Protein AF-A0A6J7HRI7-F1 (afdb_monomer_lite)

pLDDT: mean 95.64, std 3.73, range [72.38, 98.38]

Radius of gyration: 12.29 Å; chains: 1; bounding box: 35×19×25 Å

Sequence (67 aa):
METLSTYLARGRHHSATASALGVHVNTLYQRLDAIDRLIGTQWRDPDNALDLQVLMRLRRSADLLGL

Secondary structure (DSSP, 8-state):
-HHHHHHHHTTT-HHHHHHHTTS-HHHHHHHHHHHHHHH-SGGGSHHHHHHHHHHHHHHHHHHHTT-

Structure (mmCIF, N/CA/C/O backbone):
data_AF-A0A6J7HRI7-F1
#
_entry.id   AF-A0A6J7HRI7-F1
#
loop_
_atom_site.group_PDB
_atom_site.id
_atom_site.type_symbol
_atom_site.label_atom_id
_atom_site.label_alt_id
_atom_site.label_comp_id
_atom_site.label_asym_id
_atom_site.label_entity_id
_atom_site.label_seq_id
_atom_site.pdbx_PDB_ins_code
_atom_site.Cartn_x
_atom_site.Cartn_y
_atom_site.Cartn_z
_atom_site.occupancy
_atom_site.B_iso_or_equiv
_atom_site.auth_seq_id
_atom_site.auth_comp_id
_atom_site.auth_asym_id
_atom_site.auth_atom_id
_atom_site.pdbx_PDB_model_num
ATOM 1 N N . MET A 1 1 ? -4.296 3.874 -0.314 1.00 72.38 1 MET A N 1
ATOM 2 C CA . MET A 1 1 ? -4.821 2.486 -0.318 1.00 72.38 1 MET A CA 1
ATOM 3 C C . MET A 1 1 ? -4.458 1.722 -1.589 1.00 72.38 1 MET A C 1
ATOM 5 O O . MET A 1 1 ? -4.099 0.557 -1.481 1.00 72.38 1 MET A O 1
ATOM 9 N N . GLU A 1 2 ? -4.484 2.352 -2.770 1.00 92.19 2 GLU A N 1
ATOM 10 C CA . GLU A 1 2 ? -4.227 1.681 -4.056 1.00 92.19 2 GLU A CA 1
ATOM 11 C C . GLU A 1 2 ? -2.925 0.859 -4.095 1.00 92.19 2 GLU A C 1
ATOM 13 O O . GLU A 1 2 ? -2.982 -0.328 -4.415 1.00 92.19 2 GLU A O 1
ATOM 18 N N . THR A 1 3 ? -1.786 1.432 -3.679 1.00 96.38 3 THR A N 1
ATOM 19 C CA . THR A 1 3 ? -0.491 0.723 -3.652 1.00 96.38 3 THR A CA 1
ATOM 20 C C . THR A 1 3 ? -0.546 -0.571 -2.841 1.00 96.38 3 THR A C 1
ATOM 22 O O . THR A 1 3 ? -0.182 -1.624 -3.354 1.00 96.38 3 THR A O 1
ATOM 25 N N . LEU A 1 4 ? -1.032 -0.508 -1.597 1.00 95.38 4 LEU A N 1
ATOM 26 C CA . LEU A 1 4 ? -1.094 -1.666 -0.703 1.00 95.38 4 LEU A CA 1
ATOM 27 C C . LEU A 1 4 ? -2.096 -2.711 -1.213 1.00 95.38 4 LEU A C 1
ATOM 29 O O . LEU A 1 4 ? -1.770 -3.891 -1.291 1.00 95.38 4 LEU A O 1
ATOM 33 N N . SER A 1 5 ? -3.275 -2.272 -1.662 1.00 95.06 5 SER A N 1
ATOM 34 C CA . SER A 1 5 ? -4.285 -3.176 -2.223 1.00 95.06 5 SER A CA 1
ATOM 35 C C . SER A 1 5 ? -3.792 -3.897 -3.483 1.00 95.06 5 SER A C 1
ATOM 37 O O . SER A 1 5 ? -4.018 -5.096 -3.635 1.00 95.06 5 SER A O 1
ATOM 39 N N . THR A 1 6 ? -3.060 -3.198 -4.357 1.00 96.75 6 THR A N 1
ATOM 40 C CA . THR A 1 6 ? -2.483 -3.775 -5.577 1.00 96.75 6 THR A CA 1
ATOM 41 C C . THR A 1 6 ? -1.339 -4.719 -5.238 1.00 96.75 6 THR A C 1
ATOM 43 O O . THR A 1 6 ? -1.277 -5.817 -5.782 1.00 96.75 6 THR A O 1
ATOM 46 N N . TYR A 1 7 ? -0.478 -4.337 -4.293 1.00 97.56 7 TYR A N 1
ATOM 47 C CA . TYR A 1 7 ? 0.623 -5.171 -3.818 1.00 97.56 7 TYR A CA 1
ATOM 48 C C . TYR A 1 7 ? 0.135 -6.511 -3.261 1.00 97.56 7 TYR A C 1
ATOM 50 O O . TYR A 1 7 ? 0.608 -7.568 -3.682 1.00 97.56 7 TYR A O 1
ATOM 58 N N . LEU A 1 8 ? -0.869 -6.482 -2.379 1.00 95.69 8 LEU A N 1
ATOM 59 C CA . LEU A 1 8 ? -1.482 -7.689 -1.823 1.00 95.69 8 LEU A CA 1
ATOM 60 C C . LEU A 1 8 ? -2.212 -8.502 -2.906 1.00 95.69 8 LEU A C 1
ATOM 62 O O . LEU A 1 8 ? -2.041 -9.716 -2.991 1.00 95.69 8 LEU A O 1
ATOM 66 N N . ALA A 1 9 ? -2.955 -7.848 -3.807 1.00 94.94 9 ALA A N 1
ATOM 67 C CA . ALA A 1 9 ? -3.640 -8.521 -4.915 1.00 94.94 9 ALA A CA 1
ATOM 68 C C . ALA A 1 9 ? -2.686 -9.205 -5.911 1.00 94.94 9 ALA A C 1
ATOM 70 O O . ALA A 1 9 ? -3.068 -10.193 -6.536 1.00 94.94 9 ALA A O 1
ATOM 71 N N . ARG A 1 10 ? -1.451 -8.710 -6.049 1.00 96.62 10 ARG A N 1
ATOM 72 C CA . ARG A 1 10 ? -0.389 -9.301 -6.878 1.00 96.62 10 ARG A CA 1
ATOM 73 C C . ARG A 1 10 ? 0.5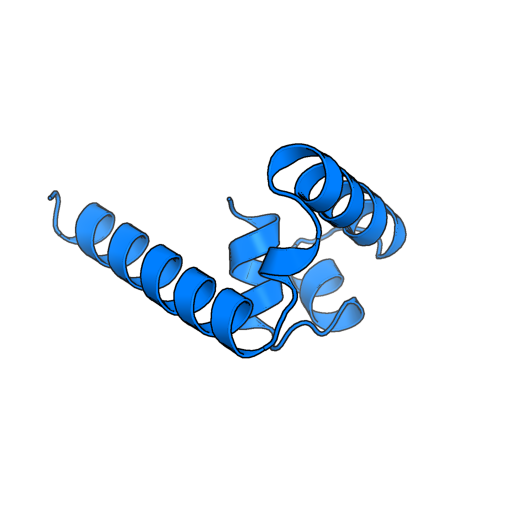14 -10.259 -6.096 1.00 96.62 10 ARG A C 1
ATOM 75 O O . ARG A 1 10 ? 1.646 -10.488 -6.508 1.00 96.62 10 ARG A O 1
ATOM 82 N N . GLY A 1 11 ? 0.058 -10.790 -4.960 1.00 94.25 11 GLY A N 1
ATOM 83 C CA . GLY A 1 11 ? 0.810 -11.779 -4.183 1.00 94.25 11 GLY A CA 1
ATOM 84 C C . GLY A 1 11 ? 2.116 -11.239 -3.596 1.00 94.25 11 GLY A C 1
ATOM 85 O O . GLY A 1 11 ? 3.030 -12.015 -3.340 1.00 94.25 11 GLY A O 1
ATOM 86 N N . ARG A 1 12 ? 2.217 -9.917 -3.389 1.00 94.94 12 ARG A N 1
ATOM 87 C CA . ARG A 1 12 ? 3.418 -9.221 -2.892 1.00 94.94 12 ARG A CA 1
ATOM 88 C C . ARG A 1 12 ? 4.608 -9.246 -3.871 1.00 94.94 12 ARG A C 1
ATOM 90 O O . ARG A 1 12 ? 5.747 -8.954 -3.502 1.00 94.94 12 ARG A O 1
ATOM 97 N N . HIS A 1 13 ? 4.362 -9.536 -5.152 1.00 96.81 13 HIS A N 1
ATOM 98 C CA . HIS A 1 13 ? 5.382 -9.450 -6.198 1.00 96.81 13 HIS A CA 1
ATOM 99 C C . HIS A 1 13 ? 5.635 -7.994 -6.602 1.00 96.81 13 HIS A C 1
ATOM 101 O O . HIS A 1 13 ? 4.764 -7.323 -7.159 1.00 96.81 13 HIS A O 1
ATOM 107 N N . HIS A 1 14 ? 6.849 -7.502 -6.355 1.00 96.75 14 HIS A N 1
ATOM 108 C CA . HIS A 1 14 ? 7.194 -6.090 -6.534 1.00 96.75 14 HIS A CA 1
ATOM 109 C C . HIS A 1 14 ? 7.145 -5.652 -8.004 1.00 96.75 14 HIS A C 1
ATOM 111 O O . HIS A 1 14 ? 6.532 -4.636 -8.316 1.00 96.75 14 HIS A O 1
ATOM 117 N N . SER A 1 15 ? 7.718 -6.437 -8.920 1.00 97.06 15 SER A N 1
ATOM 118 C CA . SER A 1 15 ? 7.711 -6.137 -10.360 1.00 97.06 15 SER A CA 1
ATOM 119 C C . SER A 1 15 ? 6.294 -6.106 -10.938 1.00 97.06 15 SER A C 1
ATOM 121 O O . SER A 1 15 ? 5.914 -5.138 -11.596 1.00 97.06 15 SER A O 1
ATOM 123 N N . ALA A 1 16 ? 5.480 -7.119 -10.627 1.00 97.50 16 ALA A N 1
ATOM 124 C CA . ALA A 1 16 ? 4.087 -7.194 -11.064 1.00 97.50 16 ALA A CA 1
ATOM 125 C C . ALA A 1 16 ? 3.238 -6.046 -10.494 1.00 97.50 16 ALA A C 1
ATOM 127 O O . ALA A 1 16 ? 2.381 -5.500 -11.185 1.00 97.50 16 ALA A O 1
ATOM 128 N N . THR A 1 17 ? 3.493 -5.652 -9.245 1.00 98.25 17 THR A N 1
ATOM 129 C CA . THR A 1 17 ? 2.807 -4.525 -8.601 1.00 98.25 17 THR A CA 1
ATOM 130 C C . THR A 1 17 ? 3.202 -3.196 -9.231 1.00 98.25 17 THR A C 1
ATOM 132 O O . THR A 1 17 ? 2.331 -2.398 -9.557 1.00 98.25 17 THR A O 1
ATOM 135 N N . ALA A 1 18 ? 4.500 -2.959 -9.429 1.00 98.19 18 ALA A N 1
ATOM 136 C CA . ALA A 1 18 ? 5.013 -1.734 -10.032 1.00 98.19 18 ALA A CA 1
ATOM 137 C C . ALA A 1 18 ? 4.476 -1.553 -11.461 1.00 98.19 18 ALA A C 1
ATOM 139 O O . ALA A 1 18 ? 3.962 -0.487 -11.793 1.00 98.19 18 ALA A O 1
ATOM 140 N N . SER A 1 19 ? 4.484 -2.633 -12.252 1.00 98.12 19 SER A N 1
ATOM 141 C CA . SER A 1 19 ? 3.879 -2.665 -13.586 1.00 98.12 19 SER A CA 1
ATOM 142 C C . SER A 1 19 ? 2.379 -2.357 -13.547 1.00 98.12 19 SER A C 1
ATOM 144 O O . SER A 1 19 ? 1.921 -1.499 -14.295 1.00 98.12 19 SER A O 1
ATOM 146 N N . ALA A 1 20 ? 1.622 -2.981 -12.636 1.00 98.06 20 ALA A N 1
ATOM 147 C CA . ALA A 1 20 ? 0.185 -2.732 -12.499 1.00 98.06 20 ALA A CA 1
ATOM 148 C C . ALA A 1 20 ? -0.152 -1.297 -12.055 1.00 98.06 20 ALA A C 1
ATOM 150 O O . ALA A 1 20 ? -1.207 -0.788 -12.414 1.00 98.06 20 ALA A O 1
ATOM 151 N N . LEU A 1 21 ? 0.731 -0.657 -11.286 1.00 97.50 21 LEU A N 1
ATOM 152 C CA . LEU A 1 21 ? 0.578 0.724 -10.822 1.00 97.50 21 LEU A CA 1
ATOM 153 C C . LEU A 1 21 ? 1.145 1.763 -11.806 1.00 97.50 21 LEU A C 1
ATOM 155 O O . LEU A 1 21 ? 1.047 2.956 -11.532 1.00 97.50 21 LEU A O 1
ATOM 159 N N . GLY A 1 22 ? 1.783 1.341 -12.904 1.00 97.88 22 GLY A N 1
ATOM 160 C CA . GLY A 1 22 ? 2.441 2.252 -13.845 1.00 97.88 22 GLY A CA 1
ATOM 161 C C . GLY A 1 22 ? 3.602 3.043 -13.230 1.00 97.88 22 GLY A C 1
ATOM 162 O O . GLY A 1 22 ? 3.879 4.161 -13.655 1.00 97.88 22 GLY A O 1
ATOM 163 N N . VAL A 1 23 ? 4.272 2.494 -12.211 1.00 98.38 23 VAL A N 1
ATOM 164 C CA . VAL A 1 23 ? 5.401 3.145 -11.527 1.00 98.38 23 VAL A CA 1
ATOM 165 C C . VAL A 1 23 ? 6.674 2.321 -11.653 1.00 98.38 23 VAL A C 1
ATOM 167 O O . VAL A 1 23 ? 6.643 1.103 -11.813 1.00 98.38 23 VAL A O 1
ATOM 170 N N . HIS A 1 24 ? 7.823 2.979 -11.514 1.00 97.75 24 HIS A N 1
ATOM 171 C CA . HIS A 1 24 ? 9.091 2.274 -11.383 1.00 97.75 24 HIS A CA 1
ATOM 172 C C . HIS A 1 24 ? 9.163 1.515 -10.044 1.00 97.75 24 HIS A C 1
ATOM 174 O O . HIS A 1 24 ? 8.626 1.967 -9.028 1.00 97.75 24 HIS A O 1
ATOM 180 N N . VAL A 1 25 ? 9.878 0.384 -10.006 1.00 97.69 25 VAL A N 1
ATOM 181 C CA . VAL A 1 25 ? 9.976 -0.471 -8.806 1.00 97.69 25 VAL A CA 1
ATOM 182 C C . VAL A 1 25 ? 10.552 0.271 -7.589 1.00 97.69 25 VAL A C 1
ATOM 184 O O . VAL A 1 25 ? 10.103 0.058 -6.468 1.00 97.69 25 VAL A O 1
ATOM 187 N N . ASN A 1 26 ? 11.460 1.229 -7.798 1.00 98.00 26 ASN A N 1
ATOM 188 C CA . ASN A 1 26 ? 11.993 2.072 -6.716 1.00 98.00 26 ASN A CA 1
ATOM 189 C C . ASN A 1 26 ? 10.909 2.930 -6.053 1.00 98.00 26 ASN A C 1
ATOM 191 O O . ASN A 1 26 ? 10.872 3.050 -4.832 1.00 98.00 26 ASN A O 1
ATOM 195 N N . THR A 1 27 ? 9.992 3.489 -6.843 1.00 98.31 27 THR A N 1
ATOM 196 C CA . THR A 1 27 ? 8.856 4.251 -6.314 1.00 98.31 27 THR A CA 1
ATOM 197 C C . THR A 1 27 ? 7.917 3.344 -5.522 1.00 98.31 27 THR A C 1
ATOM 199 O O . THR A 1 27 ? 7.383 3.762 -4.496 1.00 98.31 27 THR A O 1
ATOM 202 N N . LEU A 1 28 ? 7.741 2.086 -5.945 1.00 98.25 28 LEU A N 1
ATOM 203 C CA . LEU A 1 28 ? 7.010 1.101 -5.148 1.00 98.25 28 LEU A CA 1
ATOM 204 C C . LEU A 1 28 ? 7.702 0.854 -3.799 1.00 98.25 28 LEU A C 1
ATOM 206 O O . LEU A 1 28 ? 7.030 0.935 -2.775 1.00 98.25 28 LEU A O 1
ATOM 210 N N . TYR A 1 29 ? 9.019 0.620 -3.776 1.00 98.06 29 TYR A N 1
ATOM 211 C CA . TYR A 1 29 ? 9.767 0.439 -2.525 1.00 98.06 29 TYR A CA 1
ATOM 212 C C . TYR A 1 29 ? 9.597 1.626 -1.572 1.00 98.06 29 TYR A C 1
ATOM 214 O O . TYR A 1 29 ? 9.277 1.419 -0.406 1.00 98.06 29 TYR A O 1
ATOM 222 N N . GLN A 1 30 ? 9.711 2.858 -2.072 1.00 98.31 30 GLN A N 1
ATOM 223 C CA . GLN A 1 30 ? 9.511 4.074 -1.271 1.00 98.31 30 GLN A CA 1
ATOM 224 C C . GLN A 1 30 ? 8.102 4.156 -0.672 1.00 98.31 30 GLN A C 1
ATOM 226 O O . GLN A 1 30 ? 7.927 4.537 0.484 1.00 98.31 30 GLN A O 1
ATOM 231 N N . ARG A 1 31 ? 7.079 3.786 -1.450 1.00 98.06 31 ARG A N 1
ATOM 232 C CA . ARG A 1 31 ? 5.691 3.764 -0.970 1.00 98.06 31 ARG A CA 1
ATOM 233 C C . ARG A 1 31 ? 5.471 2.682 0.086 1.00 98.06 31 ARG A C 1
ATOM 235 O O . ARG A 1 31 ? 4.750 2.931 1.046 1.00 98.06 31 ARG A O 1
ATOM 242 N N . LEU A 1 32 ? 6.070 1.503 -0.080 1.00 97.94 32 LEU A N 1
ATOM 243 C CA . LEU A 1 32 ? 5.984 0.420 0.902 1.00 97.94 32 LEU A CA 1
ATOM 244 C C . LEU A 1 32 ? 6.721 0.775 2.202 1.00 97.94 32 LEU A C 1
ATOM 246 O O . LEU A 1 32 ? 6.187 0.541 3.277 1.00 97.94 32 LEU A O 1
ATOM 250 N N . ASP A 1 33 ? 7.880 1.419 2.108 1.00 98.12 33 ASP A N 1
ATOM 251 C CA . ASP A 1 33 ? 8.626 1.955 3.254 1.00 98.12 33 ASP A CA 1
ATOM 252 C C . ASP A 1 33 ? 7.841 3.061 3.990 1.00 98.12 33 ASP A C 1
ATOM 254 O O . ASP A 1 33 ? 7.804 3.121 5.218 1.00 98.12 33 ASP A O 1
ATOM 258 N N . ALA A 1 34 ? 7.120 3.913 3.255 1.00 97.88 34 ALA A N 1
ATOM 259 C CA . ALA A 1 34 ? 6.192 4.861 3.868 1.00 97.88 34 ALA A CA 1
ATOM 260 C C . ALA A 1 34 ? 5.042 4.161 4.614 1.00 97.88 34 ALA A C 1
ATOM 262 O O . ALA A 1 34 ? 4.656 4.620 5.685 1.00 97.88 34 ALA A O 1
ATOM 263 N N . ILE A 1 35 ? 4.515 3.052 4.086 1.00 96.69 35 ILE A N 1
ATOM 264 C CA . ILE A 1 35 ? 3.498 2.243 4.776 1.00 96.69 35 ILE A CA 1
ATOM 265 C C . ILE A 1 35 ? 4.088 1.621 6.048 1.00 96.69 35 ILE A C 1
ATOM 267 O O . ILE A 1 35 ? 3.459 1.712 7.098 1.00 96.69 35 ILE A O 1
ATOM 271 N N . ASP A 1 36 ? 5.308 1.082 5.986 1.00 97.12 36 ASP A N 1
ATOM 272 C CA . ASP A 1 36 ? 5.996 0.519 7.155 1.00 97.12 36 ASP A CA 1
ATOM 273 C C . ASP A 1 36 ? 6.145 1.542 8.286 1.00 97.12 36 ASP A C 1
ATOM 275 O O . ASP A 1 36 ? 5.919 1.229 9.454 1.00 97.12 36 ASP A O 1
ATO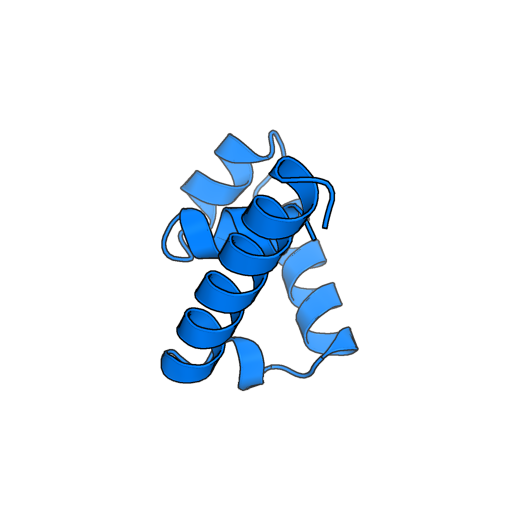M 279 N N . ARG A 1 37 ? 6.463 2.796 7.946 1.00 97.75 37 ARG A N 1
ATOM 280 C CA . ARG A 1 37 ? 6.522 3.891 8.925 1.00 97.75 37 ARG A CA 1
ATOM 281 C C . ARG A 1 37 ? 5.162 4.261 9.516 1.00 97.75 37 ARG A C 1
ATOM 283 O O . ARG A 1 37 ? 5.114 4.729 10.647 1.00 97.75 37 ARG A O 1
ATOM 290 N N . LEU A 1 38 ? 4.079 4.105 8.756 1.00 96.38 38 LEU A N 1
ATOM 291 C CA . LEU A 1 38 ? 2.741 4.528 9.177 1.00 96.38 38 LEU A CA 1
ATOM 292 C C . LEU A 1 38 ? 2.041 3.504 10.072 1.00 96.38 38 LEU A C 1
ATOM 294 O O . LEU A 1 38 ? 1.348 3.900 11.003 1.00 96.38 38 LEU A O 1
ATOM 298 N N . ILE A 1 39 ? 2.183 2.211 9.776 1.00 94.94 39 ILE A N 1
ATOM 299 C CA . ILE A 1 39 ? 1.423 1.143 10.451 1.00 94.94 39 ILE A CA 1
ATOM 300 C C . ILE A 1 39 ? 2.316 0.049 11.059 1.00 94.94 39 ILE A C 1
ATOM 302 O O . ILE A 1 39 ? 1.821 -0.998 11.472 1.00 94.94 39 ILE A O 1
ATOM 306 N N . GLY A 1 40 ? 3.629 0.286 11.127 1.00 96.94 40 GLY A N 1
ATOM 307 C CA . GLY A 1 40 ? 4.628 -0.698 11.551 1.00 96.94 40 GLY A CA 1
ATOM 308 C C . GLY A 1 40 ? 4.982 -1.675 10.432 1.00 96.94 40 GLY A C 1
ATOM 309 O O . GLY A 1 40 ? 4.438 -1.596 9.343 1.00 96.94 40 GLY A O 1
ATOM 310 N N . THR A 1 41 ? 5.892 -2.619 10.668 1.00 97.06 41 THR A N 1
ATOM 311 C CA . THR A 1 41 ? 6.273 -3.640 9.668 1.00 97.06 41 THR A CA 1
ATOM 312 C C . THR A 1 41 ? 5.470 -4.936 9.788 1.00 97.06 41 THR A C 1
ATOM 314 O O . THR A 1 41 ? 5.475 -5.741 8.858 1.00 97.06 41 THR A O 1
ATOM 317 N N . GLN A 1 42 ? 4.743 -5.128 10.896 1.00 97.31 42 GLN A N 1
ATOM 318 C CA . GLN A 1 42 ? 3.996 -6.361 11.190 1.00 97.31 42 GLN A CA 1
ATOM 319 C C . GLN A 1 42 ? 2.880 -6.651 10.183 1.00 97.31 42 GLN A C 1
ATOM 321 O O . GLN A 1 42 ? 2.492 -7.798 10.002 1.00 97.31 42 GLN A O 1
ATOM 326 N N . TRP A 1 43 ? 2.387 -5.645 9.454 1.00 95.56 43 TRP A N 1
ATOM 327 C CA . TRP A 1 43 ? 1.414 -5.882 8.382 1.00 95.56 43 TRP A CA 1
ATOM 328 C C . TRP A 1 43 ? 1.950 -6.801 7.274 1.00 95.56 43 TRP A C 1
ATOM 330 O O . TRP A 1 43 ? 1.168 -7.352 6.502 1.00 95.56 43 TRP A O 1
ATOM 340 N N . ARG A 1 44 ? 3.278 -6.943 7.163 1.00 95.50 44 ARG A N 1
ATOM 341 C CA . ARG A 1 44 ? 3.935 -7.806 6.176 1.00 95.50 44 ARG A CA 1
ATOM 342 C C . ARG A 1 44 ? 3.929 -9.280 6.572 1.00 95.50 44 ARG A C 1
ATOM 344 O O . ARG A 1 44 ? 4.161 -10.112 5.686 1.00 95.50 44 ARG A O 1
ATOM 351 N N . ASP A 1 45 ? 3.679 -9.592 7.847 1.00 97.12 45 ASP A N 1
ATOM 352 C CA . ASP A 1 45 ? 3.520 -10.969 8.311 1.00 97.12 45 ASP A CA 1
ATOM 353 C C . ASP A 1 45 ? 2.430 -11.666 7.484 1.00 97.12 45 ASP A C 1
ATOM 355 O O . ASP A 1 45 ? 1.431 -11.028 7.142 1.00 97.12 45 ASP A O 1
ATOM 359 N N . PRO A 1 46 ? 2.606 -12.944 7.100 1.00 95.00 46 PRO A N 1
ATOM 360 C CA . PRO A 1 46 ? 1.690 -13.621 6.182 1.00 95.00 46 PRO A CA 1
ATOM 361 C C . PRO A 1 46 ? 0.219 -13.547 6.603 1.00 95.00 46 PRO A C 1
ATOM 363 O O . PRO A 1 46 ? -0.625 -13.250 5.756 1.00 95.00 46 PRO A O 1
ATOM 366 N N . ASP A 1 47 ? -0.060 -13.746 7.891 1.00 96.62 47 ASP A N 1
ATOM 367 C CA . ASP A 1 47 ? -1.418 -13.734 8.440 1.00 96.62 47 ASP A CA 1
ATOM 368 C C . ASP A 1 47 ? -2.013 -12.317 8.408 1.00 96.62 47 ASP A C 1
ATOM 370 O O . ASP A 1 47 ? -3.073 -12.094 7.826 1.00 96.62 47 ASP A O 1
ATOM 374 N N . ASN A 1 48 ? -1.265 -11.317 8.888 1.00 96.94 48 ASN A N 1
ATOM 375 C CA . ASN A 1 48 ? -1.693 -9.913 8.859 1.00 96.94 48 ASN A CA 1
ATOM 376 C C . ASN A 1 48 ? -1.894 -9.388 7.426 1.00 96.94 48 ASN A C 1
ATOM 378 O O . ASN A 1 48 ? -2.804 -8.600 7.155 1.00 96.94 48 ASN A O 1
ATOM 382 N N . ALA A 1 49 ? -1.048 -9.815 6.486 1.00 96.12 49 ALA A N 1
ATOM 383 C CA . ALA A 1 49 ? -1.150 -9.440 5.082 1.00 96.12 49 ALA A CA 1
ATOM 384 C C . ALA A 1 49 ? -2.410 -10.030 4.430 1.00 96.12 49 ALA A C 1
ATOM 386 O O . ALA A 1 49 ? -3.053 -9.353 3.619 1.00 96.12 49 ALA A O 1
ATOM 387 N N . LEU A 1 50 ? -2.766 -11.270 4.783 1.00 95.69 50 LEU A N 1
ATOM 388 C CA . LEU A 1 50 ? -4.007 -11.904 4.347 1.00 95.69 50 LEU A CA 1
ATOM 389 C C . LEU A 1 50 ? -5.221 -11.158 4.907 1.00 95.69 50 LEU A C 1
ATOM 391 O O . LEU A 1 50 ? -6.10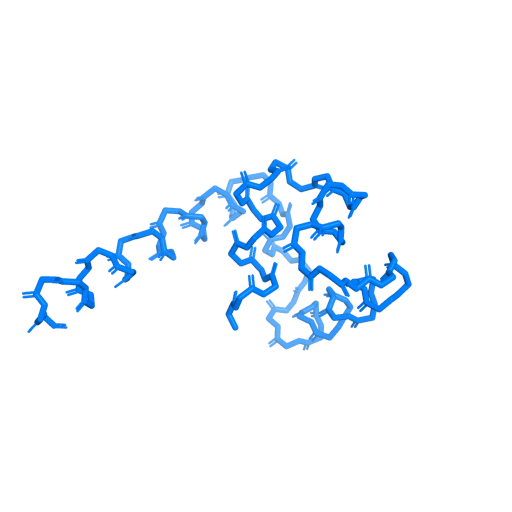9 -10.783 4.137 1.00 95.69 50 LEU A O 1
ATOM 395 N N . ASP A 1 51 ? -5.228 -1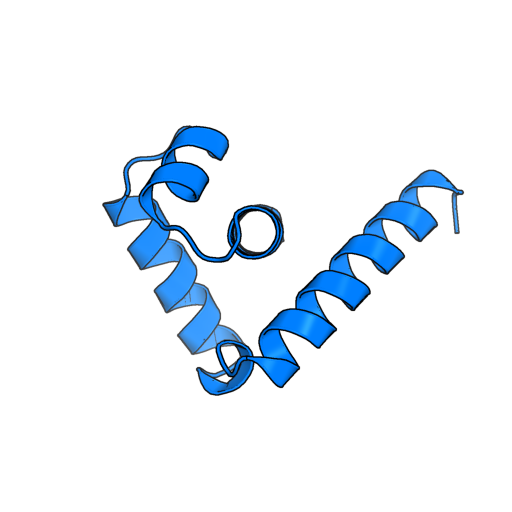0.875 6.207 1.00 96.56 51 ASP A N 1
ATOM 396 C CA . ASP A 1 51 ? -6.314 -10.143 6.862 1.00 96.56 51 ASP A CA 1
ATOM 397 C C . ASP A 1 51 ? -6.520 -8.766 6.225 1.00 9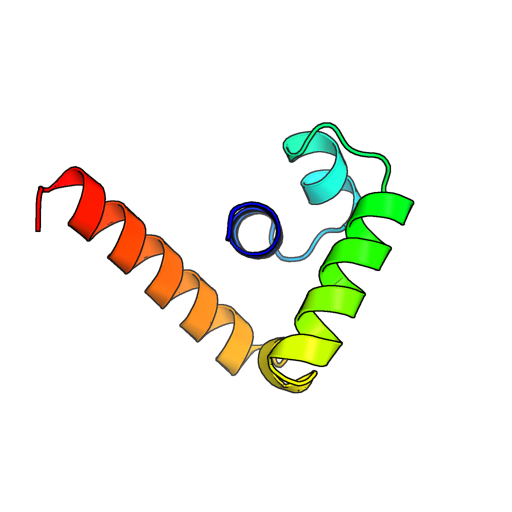6.56 51 ASP A C 1
ATOM 399 O O . ASP A 1 51 ? -7.639 -8.397 5.856 1.00 96.56 51 ASP A O 1
ATOM 403 N N . LEU A 1 52 ? -5.436 -8.027 5.975 1.00 95.38 52 LEU A N 1
ATOM 404 C CA . LEU A 1 52 ? -5.496 -6.748 5.267 1.00 95.38 52 LEU A CA 1
ATOM 405 C C . LEU A 1 52 ? -6.043 -6.885 3.849 1.00 95.38 52 LEU A C 1
ATOM 407 O O . LEU A 1 52 ? -6.816 -6.034 3.402 1.00 95.38 52 LEU A O 1
ATOM 411 N N . GLN A 1 53 ? -5.675 -7.944 3.131 1.00 95.44 53 GLN A N 1
ATOM 412 C CA . GLN A 1 53 ? -6.201 -8.188 1.793 1.00 95.44 53 GLN A CA 1
ATOM 413 C C . GLN A 1 53 ? -7.715 -8.429 1.825 1.00 95.44 53 GLN A C 1
ATOM 415 O O . GLN A 1 53 ? -8.435 -7.895 0.974 1.00 95.44 53 GLN A O 1
ATOM 420 N N . VAL A 1 54 ? -8.201 -9.204 2.797 1.00 96.31 54 VAL A N 1
ATOM 421 C CA . VAL A 1 54 ? -9.633 -9.454 3.003 1.00 96.31 54 VAL A CA 1
ATOM 422 C C . VAL A 1 54 ? -10.354 -8.156 3.357 1.00 96.31 54 VAL A C 1
ATOM 424 O O . VAL A 1 54 ? -11.327 -7.809 2.687 1.00 96.31 54 VAL A O 1
ATOM 427 N N . LEU A 1 55 ? -9.845 -7.394 4.326 1.00 95.56 55 LEU A N 1
ATOM 428 C CA . LEU A 1 55 ? -10.425 -6.117 4.749 1.00 95.56 55 LEU A CA 1
ATOM 429 C C . LEU A 1 55 ? -10.524 -5.116 3.591 1.00 95.56 55 LEU A C 1
ATOM 431 O O . LEU A 1 55 ? -11.567 -4.492 3.397 1.00 95.56 55 LEU A O 1
ATOM 435 N N . MET A 1 56 ? -9.476 -4.992 2.773 1.00 93.50 56 MET A N 1
ATOM 436 C CA . MET A 1 56 ? -9.486 -4.095 1.612 1.00 93.50 56 MET A CA 1
ATOM 437 C C . MET A 1 56 ? -10.479 -4.531 0.533 1.00 93.50 56 MET A C 1
ATOM 439 O O . MET A 1 56 ? -11.106 -3.681 -0.103 1.00 93.50 56 MET A O 1
ATOM 443 N N . ARG A 1 57 ? -10.632 -5.843 0.314 1.00 93.25 57 ARG A N 1
ATOM 444 C CA . ARG A 1 57 ? -11.633 -6.383 -0.615 1.00 93.25 57 ARG A CA 1
ATOM 445 C C . ARG A 1 57 ? -13.045 -6.136 -0.104 1.00 93.25 57 ARG A C 1
ATOM 447 O O . ARG A 1 57 ? -13.868 -5.650 -0.869 1.00 93.25 57 ARG A O 1
ATOM 454 N N . LEU A 1 58 ? -13.298 -6.412 1.174 1.00 95.12 58 LEU A N 1
ATOM 455 C CA . LEU A 1 58 ? -14.597 -6.180 1.796 1.00 95.12 58 LEU A CA 1
ATOM 456 C C . LEU A 1 58 ? -14.972 -4.700 1.746 1.00 95.12 58 LEU A C 1
ATOM 458 O O . LEU A 1 58 ? -16.085 -4.380 1.343 1.00 95.12 58 LEU A O 1
ATOM 462 N N . ARG A 1 59 ? -14.032 -3.804 2.073 1.00 93.88 59 ARG A N 1
ATOM 463 C CA . ARG A 1 59 ? -14.264 -2.360 1.995 1.00 93.88 59 ARG A CA 1
ATOM 464 C C . ARG A 1 59 ? -14.642 -1.925 0.581 1.00 93.88 59 ARG A C 1
ATOM 466 O O . ARG A 1 59 ? -15.645 -1.249 0.414 1.00 93.88 59 ARG A O 1
ATOM 473 N N . ARG A 1 60 ? -13.900 -2.381 -0.434 1.00 90.62 60 ARG A N 1
ATOM 474 C CA . ARG A 1 60 ? -14.231 -2.097 -1.838 1.00 90.62 60 ARG A CA 1
ATOM 475 C C . ARG A 1 60 ? -15.617 -2.627 -2.217 1.00 90.62 60 ARG A C 1
ATOM 477 O O . ARG A 1 60 ? -16.349 -1.942 -2.919 1.00 90.62 60 ARG A O 1
ATOM 484 N N . SER A 1 61 ? -15.967 -3.839 -1.789 1.00 93.94 61 SER A N 1
ATOM 485 C CA . SER A 1 61 ? -17.286 -4.418 -2.060 1.00 93.94 61 SER A CA 1
ATOM 486 C C . SER A 1 61 ? -18.406 -3.638 -1.372 1.00 93.94 61 SER A C 1
ATOM 488 O O . SER A 1 61 ? -19.444 -3.430 -1.987 1.00 93.94 61 SER A O 1
ATOM 490 N N . ALA A 1 62 ? -18.195 -3.181 -0.137 1.00 94.81 62 ALA A N 1
ATOM 491 C CA . ALA A 1 62 ? -19.143 -2.323 0.570 1.00 94.81 62 ALA A CA 1
ATOM 492 C C . ALA A 1 62 ? -19.351 -0.997 -0.178 1.00 94.81 62 ALA A C 1
ATOM 494 O O . ALA A 1 62 ? -20.491 -0.653 -0.481 1.00 94.81 62 ALA A O 1
ATOM 495 N N . ASP A 1 63 ? -18.260 -0.342 -0.594 1.00 93.25 63 ASP A N 1
ATOM 496 C CA . ASP A 1 63 ? -18.324 0.906 -1.363 1.00 93.25 63 ASP A CA 1
ATOM 497 C C . ASP A 1 63 ? -19.098 0.709 -2.695 1.00 93.25 63 ASP A C 1
ATOM 499 O O . ASP A 1 63 ? -19.883 1.566 -3.095 1.00 93.25 63 ASP A O 1
ATOM 503 N N . LEU A 1 64 ? -18.930 -0.439 -3.374 1.00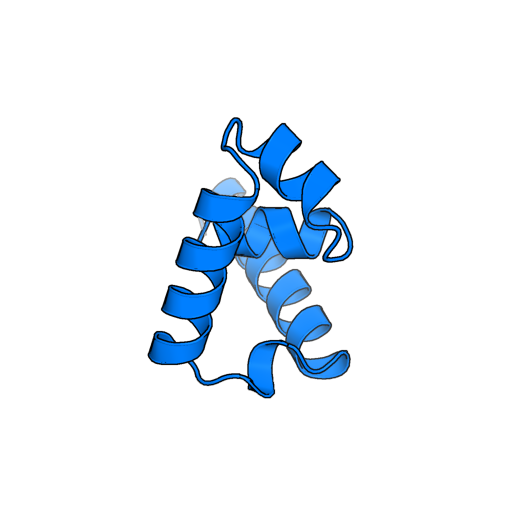 92.88 64 LEU A N 1
ATOM 504 C CA . LEU A 1 64 ? -19.672 -0.783 -4.603 1.00 92.88 64 LEU A CA 1
ATOM 505 C C . LEU A 1 64 ? -21.172 -1.011 -4.372 1.00 92.88 64 LEU A C 1
ATOM 507 O O . LEU A 1 64 ? -21.970 -0.791 -5.281 1.00 92.88 64 LEU A O 1
ATOM 511 N N . LEU A 1 65 ? -21.545 -1.479 -3.182 1.00 95.19 65 LEU A N 1
ATOM 512 C CA . LEU A 1 65 ? -22.935 -1.700 -2.786 1.00 95.19 65 LEU A CA 1
ATOM 513 C C . LEU A 1 65 ? -23.593 -0.431 -2.221 1.00 95.19 65 LEU A C 1
ATOM 515 O O . LEU A 1 65 ? -24.777 -0.466 -1.895 1.00 95.19 65 LEU A O 1
ATOM 519 N N . GLY A 1 66 ? -22.852 0.679 -2.124 1.00 91.81 66 GLY A N 1
ATOM 520 C CA . GLY A 1 66 ? -23.340 1.933 -1.550 1.00 91.81 66 GLY A CA 1
ATOM 521 C C . GLY A 1 66 ? -23.555 1.874 -0.035 1.00 91.81 66 GLY A C 1
ATOM 522 O O . GLY A 1 66 ? -24.402 2.609 0.473 1.00 91.81 66 GLY A O 1
ATOM 523 N N . LEU A 1 67 ? -22.835 0.981 0.656 1.00 82.75 67 LEU A N 1
ATOM 524 C CA . LEU A 1 67 ? -22.836 0.839 2.117 1.00 82.75 67 LEU A CA 1
ATOM 525 C C . LEU A 1 67 ? -21.825 1.775 2.791 1.00 82.75 67 LEU A C 1
ATOM 527 O O . LEU A 1 67 ? -20.749 2.019 2.200 1.00 82.75 67 LEU A O 1
#

Organism: NCBI:txid449393

InterPro domains:
  IPR025736 PucR C-terminal helix-turn-helix domain [PF13556] (1-57)
  IPR042070 PucR C-terminal helix-turn-helix domain superfamily [G3DSA:1.10.10.2840] (1-63)
  IPR051448 CdaR-like transcriptional regulators [PTHR33744] (1-60)

Foldseek 3Di:
DLLLLLCLVVVNDQVNSCVVVVHDSVVSVVVVVVVCVVPNPCCVPPVNVVVVNVVVVVVVVCVVVVD